Protein AF-A0A2K3LQY2-F1 (afdb_monomer)

Nearest PDB structures (foldseek):
  3w5g-assembly2_B  TM=4.689E-01  e=2.681E-08  Solanum lycopersicum
  3w5f-assembly2_B  TM=5.104E-01  e=1.480E-07  Solanum lycopersicum
 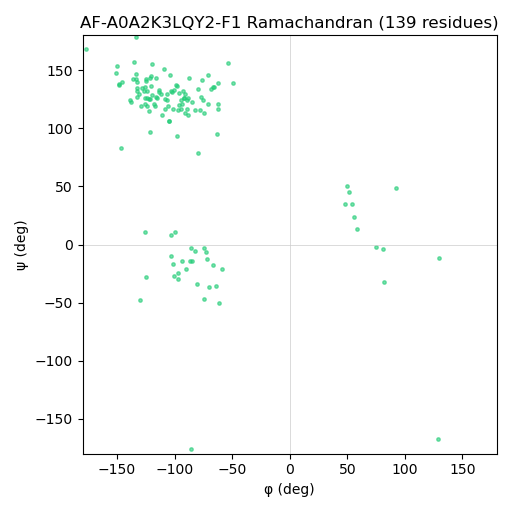 6ik8-assembly1_B  TM=4.990E-01  e=1.187E-07  Solanum lycopersicum

Secondary structure (DSSP, 8-state):
-EEEE-SS-EEEEEEE--SS--EEEEETTEEEEE-TTEEEEETTSSS--EETT---SPPPPP-------SSPPPHHHHHTTS-S--------------TTPPPEEEEEESSSEEEEEETTEEEEEEE-BTTB--EEEEEE-

Structure (mmCIF, N/CA/C/O backbone):
data_AF-A0A2K3LQY2-F1
#
_entry.id   AF-A0A2K3LQY2-F1
#
loop_
_atom_site.group_PDB
_atom_site.id
_atom_site.type_symbol
_atom_site.label_atom_id
_atom_site.label_alt_id
_atom_site.label_comp_id
_atom_site.label_asym_id
_atom_site.label_entity_id
_atom_site.label_seq_id
_atom_site.pdbx_PDB_ins_code
_atom_site.Cartn_x
_atom_site.Cartn_y
_atom_site.Cartn_z
_atom_site.occupancy
_atom_site.B_iso_or_equiv
_atom_site.auth_seq_id
_atom_site.auth_comp_id
_atom_site.auth_asym_id
_atom_site.auth_atom_id
_atom_site.pdbx_PDB_model_num
ATOM 1 N N . ALA A 1 1 ? -11.110 4.736 26.722 1.00 88.88 1 ALA A N 1
ATOM 2 C CA . ALA A 1 1 ? -12.137 4.038 25.921 1.00 88.88 1 ALA A CA 1
ATOM 3 C C . ALA A 1 1 ? -13.180 5.054 25.491 1.00 88.88 1 ALA A C 1
ATOM 5 O O . ALA A 1 1 ? -13.498 5.920 26.298 1.00 88.88 1 ALA A O 1
ATOM 6 N N . ALA A 1 2 ? -13.691 4.960 24.265 1.00 96.44 2 ALA A N 1
ATOM 7 C CA . ALA A 1 2 ? -14.891 5.688 23.849 1.00 96.44 2 ALA A CA 1
ATOM 8 C C . ALA A 1 2 ? -16.070 4.711 23.850 1.00 96.44 2 ALA A C 1
ATOM 10 O O . ALA A 1 2 ? -15.931 3.603 23.334 1.00 96.44 2 ALA A O 1
ATOM 11 N N . VAL A 1 3 ? -17.193 5.092 24.459 1.00 97.38 3 VAL A N 1
ATOM 12 C CA . VAL A 1 3 ? -18.377 4.234 24.611 1.00 97.38 3 VAL A CA 1
ATOM 13 C C . VAL A 1 3 ? -19.607 5.011 24.168 1.00 97.38 3 VAL A C 1
ATOM 15 O O . VAL A 1 3 ? -19.829 6.130 24.623 1.00 97.38 3 VAL A O 1
ATOM 18 N N . TYR A 1 4 ? -20.406 4.399 23.304 1.00 96.56 4 TYR A N 1
ATOM 19 C CA . TYR A 1 4 ? -21.668 4.923 22.802 1.00 96.56 4 TYR A CA 1
ATOM 20 C C . TYR A 1 4 ? -22.774 3.977 23.248 1.00 96.56 4 TYR A C 1
ATOM 22 O O . TYR A 1 4 ? -22.748 2.800 22.901 1.00 96.56 4 TYR A O 1
ATOM 30 N N . ASN A 1 5 ? -23.725 4.470 24.036 1.00 95.31 5 ASN A N 1
ATOM 31 C CA . ASN A 1 5 ? -24.804 3.654 24.582 1.00 95.31 5 ASN A CA 1
ATOM 32 C C . ASN A 1 5 ? -26.133 4.411 24.493 1.00 95.31 5 ASN A C 1
ATOM 34 O O . ASN A 1 5 ? -26.253 5.511 25.028 1.00 95.31 5 ASN A O 1
ATOM 38 N N . THR A 1 6 ? -27.119 3.818 23.822 1.00 93.81 6 THR A N 1
ATOM 39 C CA . THR A 1 6 ? -28.477 4.369 23.657 1.00 93.81 6 THR A CA 1
ATOM 40 C C . THR A 1 6 ? -29.506 3.697 24.576 1.00 93.81 6 THR A C 1
ATOM 42 O O . THR A 1 6 ? -30.708 3.892 24.413 1.00 93.81 6 THR A O 1
ATOM 45 N N . GLY A 1 7 ? -29.063 2.849 25.508 1.00 87.75 7 GLY A N 1
ATOM 46 C CA . GLY A 1 7 ? -29.906 2.003 26.359 1.00 87.75 7 GLY A CA 1
ATOM 47 C C . GLY A 1 7 ? -30.354 0.704 25.679 1.00 87.75 7 GLY A C 1
ATOM 48 O O . GLY A 1 7 ? -30.463 -0.319 26.348 1.00 87.75 7 GLY A O 1
ATOM 49 N N . SER A 1 8 ? -30.552 0.719 24.356 1.00 90.62 8 SER A N 1
ATOM 50 C CA . SER A 1 8 ? -30.878 -0.469 23.546 1.00 90.62 8 SER A CA 1
ATOM 51 C C . SER A 1 8 ? -29.674 -1.053 22.801 1.00 90.62 8 SER A C 1
ATOM 53 O O . SER A 1 8 ? -29.649 -2.250 22.526 1.00 90.62 8 SER A O 1
ATOM 55 N N . VAL A 1 9 ? -28.669 -0.230 22.488 1.00 94.38 9 VAL A N 1
ATOM 56 C CA . VAL A 1 9 ? -27.464 -0.629 21.748 1.00 94.38 9 VAL A CA 1
ATOM 57 C C . VAL A 1 9 ? -26.236 -0.017 22.416 1.00 94.38 9 VAL A C 1
ATOM 59 O O . VAL A 1 9 ? -26.287 1.118 22.891 1.00 94.38 9 VAL A O 1
ATOM 62 N N . CYS A 1 10 ? -25.132 -0.765 22.450 1.00 96.06 10 CYS A N 1
ATOM 63 C CA . CYS A 1 10 ? -23.866 -0.333 23.036 1.00 96.06 10 CYS A CA 1
ATOM 64 C C . CYS A 1 10 ? -22.711 -0.637 22.086 1.00 96.06 10 CYS A C 1
ATOM 66 O O . CYS A 1 10 ? -22.537 -1.791 21.723 1.00 96.06 10 CYS A O 1
ATOM 68 N N . ALA A 1 11 ? -21.887 0.357 21.758 1.00 97.50 11 ALA A N 1
ATOM 69 C CA . ALA A 1 11 ? -20.628 0.171 21.045 1.00 97.50 11 ALA A CA 1
ATOM 70 C C . ALA A 1 11 ? -19.459 0.789 21.825 1.00 97.50 11 ALA A C 1
ATOM 72 O O . ALA A 1 11 ? -19.596 1.859 22.422 1.00 97.50 11 ALA A O 1
ATOM 73 N N . ALA A 1 12 ? -18.295 0.142 21.808 1.00 98.06 12 ALA A N 1
ATOM 74 C CA . ALA A 1 12 ? -17.086 0.627 22.461 1.00 98.06 12 ALA A CA 1
ATOM 75 C C . ALA A 1 12 ? -15.851 0.525 21.559 1.00 98.06 12 ALA A C 1
ATOM 77 O O . ALA A 1 12 ? -15.695 -0.414 20.780 1.00 98.06 12 ALA A O 1
ATOM 78 N N . PHE A 1 13 ? -14.947 1.488 21.725 1.00 98.44 13 PHE A N 1
ATOM 79 C CA . PHE A 1 13 ? -13.647 1.551 21.066 1.00 98.44 13 PHE A CA 1
ATOM 80 C C . PHE A 1 13 ? -12.553 1.606 22.136 1.00 98.44 13 PHE A C 1
ATOM 82 O O . PHE A 1 13 ? -12.464 2.560 22.925 1.00 98.44 13 PHE A O 1
ATOM 89 N N . LEU A 1 14 ? -11.725 0.562 22.181 1.00 98.31 14 LEU A N 1
ATOM 90 C CA . LEU A 1 14 ? -10.611 0.436 23.118 1.00 98.31 14 LEU A CA 1
ATOM 91 C C . LEU A 1 14 ? -9.303 0.688 22.371 1.00 98.31 14 LEU A C 1
ATOM 93 O O . LEU A 1 14 ? -8.870 -0.149 21.584 1.00 98.31 14 LEU A O 1
ATOM 97 N N . ALA A 1 15 ? -8.696 1.849 22.606 1.00 98.00 15 ALA A N 1
ATOM 98 C CA . ALA A 1 15 ? -7.466 2.270 21.949 1.00 98.00 15 ALA A CA 1
ATOM 99 C C . ALA A 1 15 ? -6.249 2.063 22.857 1.00 98.00 15 ALA A C 1
ATOM 101 O O . ALA A 1 15 ? -6.259 2.485 24.016 1.00 98.00 15 ALA A O 1
ATOM 102 N N . ASN A 1 16 ? -5.192 1.475 22.303 1.00 98.06 16 ASN A N 1
ATOM 103 C CA . ASN A 1 16 ? -3.843 1.542 22.838 1.00 98.06 16 ASN A CA 1
ATOM 104 C C . ASN A 1 16 ? -3.024 2.514 21.979 1.00 98.06 16 ASN A C 1
ATOM 106 O O . ASN A 1 16 ? -2.666 2.201 20.848 1.00 98.06 16 ASN A O 1
ATOM 110 N N . VAL A 1 17 ? -2.746 3.700 22.522 1.00 97.38 17 VAL A N 1
ATOM 111 C CA . VAL A 1 17 ? -1.959 4.752 21.850 1.00 97.38 17 VAL A CA 1
ATOM 112 C C . VAL A 1 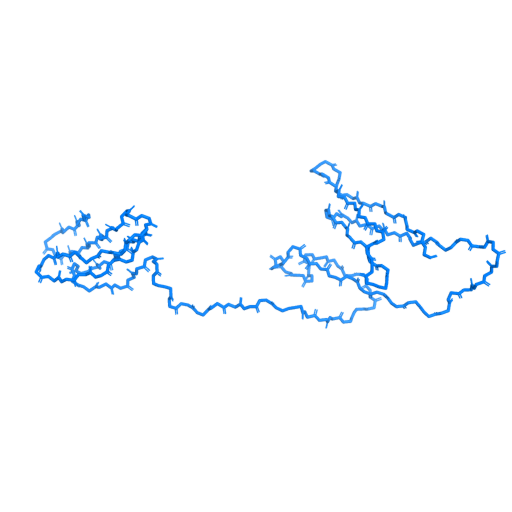17 ?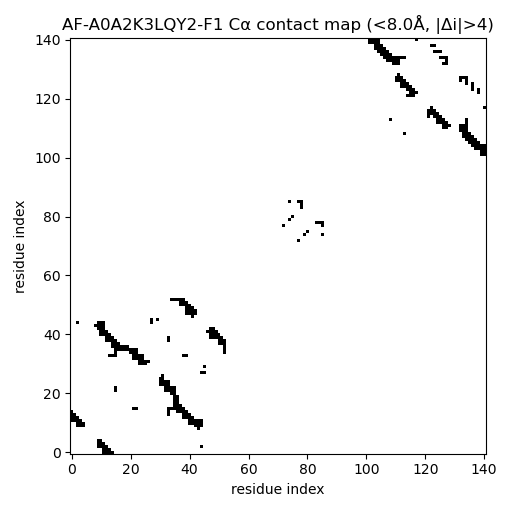 -0.449 4.585 22.042 1.00 97.38 17 VAL A C 1
ATOM 114 O O . VAL A 1 17 ? 0.334 5.370 21.516 1.00 97.38 17 VAL A O 1
ATOM 117 N N . ASP A 1 18 ? -0.029 3.587 22.818 1.00 97.50 18 ASP A N 1
ATOM 118 C CA . ASP A 1 18 ? 1.379 3.262 22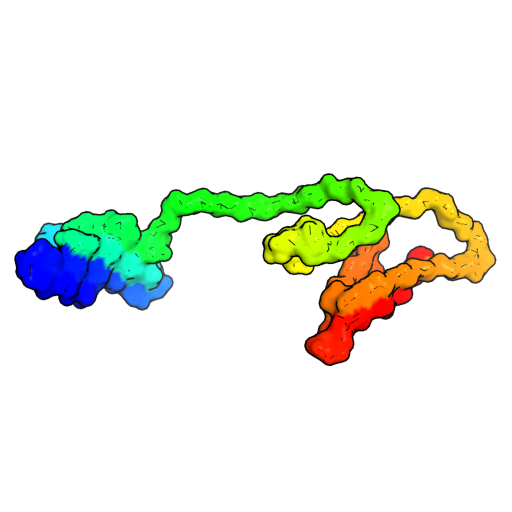.998 1.00 97.50 18 ASP A CA 1
ATOM 119 C C . ASP A 1 18 ? 1.924 2.643 21.711 1.00 97.50 18 ASP A C 1
ATOM 121 O O . ASP A 1 18 ? 1.406 1.635 21.240 1.00 97.50 18 ASP A O 1
ATOM 125 N N . THR A 1 19 ? 2.946 3.252 21.116 1.00 97.31 19 THR A N 1
ATOM 126 C CA . THR A 1 19 ? 3.486 2.816 19.819 1.00 97.31 19 THR A CA 1
ATOM 127 C C . THR A 1 19 ? 4.462 1.651 19.923 1.00 97.31 19 THR A C 1
ATOM 129 O O . THR A 1 19 ? 4.917 1.154 18.895 1.00 97.31 19 THR A O 1
ATOM 132 N N . LYS A 1 20 ? 4.815 1.225 21.142 1.00 97.38 20 LYS A N 1
ATOM 133 C CA . LYS A 1 20 ? 5.879 0.239 21.369 1.00 97.38 20 LYS A CA 1
ATOM 134 C C . LYS A 1 20 ? 5.436 -0.966 22.181 1.00 97.38 20 LYS A C 1
ATOM 136 O O . LYS A 1 20 ? 6.050 -2.019 22.046 1.00 97.38 20 LYS A O 1
ATOM 141 N N . SER A 1 21 ? 4.437 -0.813 23.046 1.00 98.12 21 SER A N 1
ATOM 142 C CA . SER A 1 21 ? 4.045 -1.864 23.981 1.00 98.12 21 SER A CA 1
ATOM 143 C C . SER A 1 21 ? 2.570 -2.229 23.893 1.00 98.12 21 SER A C 1
ATOM 145 O O . SER A 1 21 ? 1.679 -1.375 23.852 1.00 98.12 21 SER A O 1
ATOM 147 N N . ASP A 1 22 ? 2.327 -3.534 23.908 1.00 98.19 22 ASP A N 1
ATOM 148 C CA . ASP A 1 22 ? 0.999 -4.114 24.028 1.00 98.19 22 ASP A CA 1
ATOM 149 C C . ASP A 1 22 ? 0.463 -3.898 25.447 1.00 98.19 22 ASP A C 1
ATOM 151 O O . ASP A 1 22 ? 1.213 -3.908 26.430 1.00 98.19 22 ASP A O 1
ATOM 155 N N . LYS A 1 23 ? -0.852 -3.697 25.569 1.00 97.44 23 LYS A N 1
ATOM 156 C CA . LYS A 1 23 ? -1.514 -3.475 26.858 1.00 97.44 23 LYS A CA 1
ATOM 157 C C . LYS A 1 23 ? -2.751 -4.334 26.998 1.00 97.44 23 LYS A C 1
ATOM 159 O O . LYS A 1 23 ? -3.609 -4.373 26.121 1.00 97.44 23 LYS A O 1
ATOM 164 N N . THR A 1 24 ? -2.879 -4.948 28.164 1.00 97.69 24 THR A N 1
ATOM 165 C CA . THR A 1 24 ? -4.113 -5.602 28.584 1.00 97.69 24 THR A CA 1
ATOM 166 C C . THR A 1 24 ? -4.905 -4.639 29.454 1.00 97.69 24 THR A C 1
ATOM 168 O O . THR A 1 24 ? -4.414 -4.187 30.487 1.00 97.69 24 THR A O 1
ATOM 171 N N . VAL A 1 25 ? -6.123 -4.304 29.031 1.00 96.19 25 VAL A N 1
ATOM 172 C CA . VAL A 1 25 ? -7.005 -3.373 29.746 1.00 96.19 25 VAL A CA 1
ATOM 173 C C . VAL A 1 25 ? -8.262 -4.086 30.222 1.00 96.19 25 VAL A C 1
ATOM 175 O O . VAL A 1 25 ? -8.804 -4.933 29.518 1.00 96.19 25 VAL A O 1
ATOM 178 N N . ASN A 1 26 ? -8.751 -3.723 31.406 1.00 97.06 26 ASN A N 1
ATOM 179 C CA . ASN A 1 26 ? -10.037 -4.199 31.905 1.00 97.06 26 ASN A CA 1
ATOM 180 C C . ASN A 1 26 ? -11.144 -3.210 31.503 1.00 97.06 26 ASN A C 1
ATOM 182 O O . ASN A 1 26 ? -11.043 -2.017 31.796 1.00 97.06 26 ASN A O 1
ATOM 186 N N . PHE A 1 27 ? -12.194 -3.691 30.841 1.00 96.75 27 PHE A N 1
ATOM 187 C CA . PHE A 1 27 ? -13.362 -2.906 30.443 1.00 96.75 27 PHE A CA 1
ATOM 188 C C . PHE A 1 27 ? -14.645 -3.717 30.678 1.00 96.75 27 PHE A C 1
ATOM 190 O O . PHE A 1 27 ? -14.792 -4.834 30.189 1.00 96.75 27 PHE A O 1
ATOM 197 N N . SER A 1 28 ? -15.588 -3.162 31.445 1.00 92.81 28 SER A N 1
ATOM 198 C CA . SER A 1 28 ? -16.853 -3.832 31.805 1.00 92.81 28 SER A CA 1
ATOM 199 C C . SER A 1 28 ? -16.672 -5.219 32.450 1.00 92.81 28 SER A C 1
ATOM 201 O O . SER A 1 28 ? -17.470 -6.123 32.222 1.00 92.81 28 SER A O 1
ATOM 203 N N . GLY A 1 29 ? -15.604 -5.394 33.239 1.00 94.44 29 GLY A N 1
ATOM 204 C CA . GLY A 1 29 ? -15.261 -6.659 33.903 1.00 94.44 29 GLY A CA 1
ATOM 205 C C . GLY A 1 29 ? -14.547 -7.684 33.015 1.00 94.44 29 GLY A C 1
ATOM 206 O O . GLY A 1 29 ? -14.134 -8.726 33.517 1.00 94.44 29 GLY A O 1
ATOM 207 N N . ASN A 1 30 ? -14.368 -7.385 31.726 1.00 95.25 30 ASN A N 1
ATOM 208 C CA . ASN A 1 30 ? -13.663 -8.231 30.770 1.00 95.25 30 ASN A CA 1
ATOM 209 C C . ASN A 1 30 ? -12.265 -7.681 30.480 1.00 95.25 30 ASN A C 1
ATOM 211 O O . ASN A 1 30 ? -12.053 -6.471 30.398 1.00 95.25 30 ASN A O 1
ATOM 215 N N . SER A 1 31 ? -11.315 -8.582 30.258 1.00 97.44 31 SER A N 1
ATOM 216 C CA . SER A 1 31 ? -9.933 -8.238 29.933 1.00 97.44 31 SER A CA 1
ATOM 217 C C . SER A 1 31 ? -9.701 -8.267 28.422 1.00 97.44 31 SER A C 1
ATOM 219 O O . SER A 1 31 ? -10.044 -9.248 27.762 1.00 97.44 31 SER A O 1
ATOM 221 N N . TYR A 1 32 ? -9.097 -7.214 27.871 1.00 97.75 32 TYR A N 1
ATOM 222 C CA . TYR A 1 32 ? -8.832 -7.074 26.438 1.00 97.75 32 TYR A CA 1
ATOM 223 C C . TYR A 1 32 ? -7.356 -6.805 26.179 1.00 97.75 32 TYR A C 1
ATOM 225 O O . TYR A 1 32 ? -6.813 -5.795 26.623 1.00 97.75 32 TYR A O 1
ATOM 233 N N . HIS A 1 33 ? -6.725 -7.685 25.402 1.00 97.62 33 HIS A N 1
ATOM 234 C CA . HIS A 1 33 ? -5.362 -7.501 24.915 1.00 97.62 33 HIS A CA 1
ATOM 235 C C . HIS A 1 33 ? -5.344 -6.610 23.667 1.00 97.62 33 HIS A C 1
ATOM 237 O O . HIS A 1 33 ? -5.861 -6.996 22.609 1.00 97.62 33 HIS A O 1
ATOM 243 N N . LEU A 1 34 ? -4.719 -5.443 23.788 1.00 97.94 34 LEU A N 1
ATOM 244 C CA . LEU A 1 34 ? -4.581 -4.431 22.749 1.00 97.94 34 LEU A CA 1
ATOM 245 C C . LEU A 1 34 ? -3.117 -4.355 22.297 1.00 97.94 34 LEU A C 1
ATOM 247 O O . LEU A 1 34 ? -2.279 -3.878 23.067 1.00 97.94 34 LEU A O 1
ATOM 251 N N . PRO A 1 35 ? -2.801 -4.771 21.058 1.00 98.12 35 PRO A N 1
ATOM 252 C CA . PRO A 1 35 ? -1.489 -4.524 20.474 1.00 98.12 35 PRO A CA 1
ATOM 253 C C . PRO A 1 35 ? -1.102 -3.041 20.511 1.00 98.12 35 PRO A C 1
ATOM 255 O O . PRO A 1 35 ? -1.985 -2.172 20.568 1.00 98.12 35 PRO A O 1
ATOM 258 N N . ALA A 1 36 ? 0.195 -2.750 20.471 1.00 97.94 36 ALA A N 1
ATOM 259 C CA . ALA A 1 36 ? 0.719 -1.399 20.298 1.00 97.94 36 ALA A CA 1
ATOM 260 C C . ALA A 1 36 ? 0.047 -0.691 19.105 1.00 97.94 36 ALA A C 1
ATOM 262 O O . ALA A 1 36 ? -0.203 -1.301 18.065 1.00 97.94 36 ALA A O 1
ATOM 263 N N . TRP A 1 37 ? -0.263 0.595 19.271 1.00 98.06 37 TRP A N 1
ATOM 264 C CA . TRP A 1 37 ? -0.873 1.455 18.253 1.00 98.06 37 TRP A CA 1
ATOM 265 C C . TRP A 1 37 ? -2.123 0.858 17.582 1.00 98.06 37 TRP A C 1
ATOM 267 O O . TRP A 1 37 ? -2.234 0.792 16.357 1.00 98.06 37 TRP A O 1
ATOM 277 N N . SER A 1 38 ? -3.081 0.390 18.385 1.00 98.25 38 SER A N 1
ATOM 278 C CA . SER A 1 38 ? -4.272 -0.288 17.864 1.00 98.25 38 SER A CA 1
ATOM 279 C C . SER A 1 38 ? -5.575 0.160 18.515 1.00 98.25 38 SER A C 1
ATOM 281 O O . SER A 1 38 ? -5.600 0.647 19.646 1.00 98.25 38 SER A O 1
ATOM 283 N N . VAL A 1 39 ? -6.681 -0.043 17.797 1.00 98.19 39 VAL A N 1
ATOM 284 C CA . VAL A 1 39 ? -8.044 0.123 18.307 1.00 98.19 39 VAL A CA 1
ATOM 285 C C . VAL A 1 39 ? -8.793 -1.193 18.150 1.00 98.19 39 VAL A C 1
ATOM 287 O O . VAL A 1 39 ? -8.883 -1.727 17.046 1.00 98.19 39 VAL A O 1
ATOM 290 N N . SER A 1 40 ? -9.348 -1.708 19.248 1.00 98.12 40 SER A N 1
ATOM 291 C CA . SER A 1 40 ? -10.333 -2.795 19.234 1.00 98.12 40 SER A CA 1
ATOM 292 C C . SER A 1 40 ? -11.748 -2.226 19.213 1.00 98.12 40 SER A C 1
ATOM 294 O O . SER A 1 40 ? -12.074 -1.349 20.017 1.00 98.12 40 SER A O 1
ATOM 296 N N . ILE A 1 41 ? -12.586 -2.750 18.320 1.00 98.25 41 ILE A N 1
ATOM 297 C CA . ILE A 1 41 ? -13.978 -2.340 18.112 1.00 98.25 41 ILE A CA 1
ATOM 298 C C . ILE A 1 41 ? -14.905 -3.413 18.682 1.00 98.25 41 ILE A C 1
ATOM 300 O O . ILE A 1 41 ? -14.811 -4.584 18.302 1.00 98.25 41 ILE A O 1
ATOM 304 N N . LEU A 1 42 ? -15.791 -3.002 19.589 1.00 97.94 42 LEU A N 1
ATOM 305 C CA . LEU A 1 42 ? -16.763 -3.856 20.260 1.00 97.94 42 LEU A CA 1
ATOM 306 C C . LEU A 1 42 ? -18.176 -3.331 19.970 1.00 97.94 42 LEU A C 1
ATOM 308 O O . LEU A 1 42 ? -18.617 -2.409 20.656 1.00 97.94 42 LEU A O 1
ATOM 312 N N . PRO A 1 43 ? -18.902 -3.871 18.978 1.00 97.38 43 PRO A N 1
ATOM 313 C CA . PRO A 1 43 ? -20.218 -3.369 18.576 1.00 97.38 43 PRO A CA 1
ATOM 314 C C . PRO A 1 43 ? -21.333 -3.696 19.579 1.00 97.38 43 PRO A C 1
ATOM 316 O O . PRO A 1 43 ? -22.456 -3.246 19.388 1.00 97.38 43 PRO A O 1
ATOM 319 N N . ASP A 1 44 ? -21.027 -4.488 20.609 1.00 95.88 44 ASP A N 1
ATOM 320 C CA . ASP A 1 44 ? -21.906 -4.881 21.717 1.00 95.88 44 ASP A CA 1
ATOM 321 C C . ASP A 1 44 ? -21.286 -4.567 23.099 1.00 95.88 44 ASP A C 1
ATOM 323 O O . ASP A 1 44 ? -21.764 -5.045 24.131 1.00 95.88 44 ASP A O 1
ATOM 327 N N . CYS A 1 45 ? -20.185 -3.800 23.125 1.00 96.12 45 CYS A N 1
ATOM 328 C CA . CYS A 1 45 ? -19.372 -3.503 24.312 1.00 96.12 45 CYS A CA 1
ATOM 329 C C . CYS A 1 45 ? -18.778 -4.730 25.035 1.00 96.12 45 CYS A C 1
ATOM 331 O O . CYS A 1 45 ? -18.288 -4.593 26.162 1.00 96.12 45 CYS A O 1
ATOM 333 N N . LYS A 1 46 ? -18.798 -5.915 24.411 1.00 95.75 46 LYS A N 1
ATOM 334 C CA . LYS A 1 46 ? -18.339 -7.178 25.011 1.00 95.75 46 LYS A CA 1
ATOM 335 C C . LYS A 1 46 ? -17.365 -7.944 24.121 1.00 95.75 46 LYS A C 1
ATOM 337 O O . LYS A 1 46 ? -16.322 -8.375 24.597 1.00 95.75 46 LYS A O 1
ATOM 342 N N . ASN A 1 47 ? -17.680 -8.112 22.843 1.00 96.19 47 ASN A N 1
ATOM 343 C CA . ASN A 1 47 ? -16.911 -8.929 21.914 1.00 96.19 47 ASN A CA 1
ATOM 344 C C . ASN A 1 47 ? -16.135 -8.047 20.939 1.00 96.19 47 ASN A C 1
ATOM 346 O O . ASN A 1 47 ? -16.695 -7.159 20.301 1.00 96.19 47 ASN A O 1
ATOM 350 N N . VAL A 1 48 ? -14.835 -8.306 20.793 1.00 96.75 48 VAL A N 1
ATOM 351 C CA . VAL A 1 48 ? -14.008 -7.631 19.785 1.00 96.75 48 VAL A CA 1
ATOM 352 C C . VAL A 1 48 ? -14.275 -8.270 18.426 1.00 96.75 48 VAL A C 1
ATOM 354 O O . VAL A 1 48 ? -13.951 -9.439 18.231 1.00 96.75 48 VAL A O 1
ATOM 357 N N . VAL A 1 49 ? -14.825 -7.506 17.480 1.00 96.75 49 VAL A N 1
ATOM 358 C CA . VAL A 1 49 ? -15.065 -7.982 16.098 1.00 96.75 49 VAL A CA 1
ATOM 359 C C . VAL A 1 49 ? -13.962 -7.566 15.132 1.00 96.75 49 VAL A C 1
ATOM 361 O O . VAL A 1 49 ? -13.743 -8.216 14.116 1.00 96.75 49 VAL A O 1
ATOM 364 N N . LEU A 1 50 ? -13.253 -6.485 15.456 1.00 96.31 50 LEU A N 1
ATOM 365 C CA . LEU A 1 50 ? -12.126 -5.985 14.684 1.00 96.31 50 LEU A CA 1
ATOM 366 C C . LEU A 1 50 ? -11.096 -5.381 15.633 1.00 96.31 50 LEU A C 1
ATOM 368 O O . LEU A 1 50 ? -11.449 -4.674 16.578 1.00 96.31 50 LEU A O 1
ATOM 372 N N . ASN A 1 51 ? -9.821 -5.617 15.351 1.00 96.81 51 ASN A N 1
ATOM 373 C CA . ASN A 1 51 ? -8.730 -4.825 15.894 1.00 96.81 51 ASN A CA 1
ATOM 374 C C . ASN A 1 51 ? -7.845 -4.359 14.736 1.00 96.81 51 ASN A C 1
ATOM 376 O O . ASN A 1 51 ? -7.509 -5.154 13.865 1.00 96.81 51 ASN A O 1
ATOM 380 N N . THR A 1 52 ? -7.458 -3.086 14.732 1.00 96.00 52 THR A N 1
ATOM 381 C CA . THR A 1 52 ? -6.726 -2.480 13.605 1.00 96.00 52 THR A CA 1
ATOM 382 C C . THR A 1 52 ? -5.313 -3.033 13.392 1.00 96.00 52 THR A C 1
ATOM 384 O O . THR A 1 52 ? -4.765 -2.856 12.312 1.00 96.00 52 THR A O 1
ATOM 387 N N . ALA A 1 53 ? -4.724 -3.702 14.387 1.00 95.56 53 ALA A N 1
ATOM 388 C CA . ALA A 1 53 ? -3.409 -4.341 14.289 1.00 95.56 53 ALA A CA 1
ATOM 389 C C . ALA A 1 53 ? -3.486 -5.871 14.121 1.00 95.56 53 ALA A C 1
ATOM 391 O O . ALA A 1 53 ? -2.476 -6.510 13.833 1.00 95.56 53 ALA A O 1
ATOM 392 N N . LYS A 1 54 ? -4.669 -6.480 14.284 1.00 92.81 54 LYS A N 1
ATOM 393 C CA . LYS A 1 54 ? -4.887 -7.915 14.047 1.00 92.81 54 LYS A CA 1
ATOM 394 C C . LYS A 1 54 ? -5.487 -8.105 12.659 1.00 92.81 54 LYS A C 1
ATOM 396 O O . LYS A 1 54 ? -6.699 -8.028 12.472 1.00 92.81 54 LYS A O 1
ATOM 401 N N . ILE A 1 55 ? -4.612 -8.332 11.689 1.00 86.88 55 ILE A N 1
ATOM 402 C CA . ILE A 1 55 ? -4.972 -8.482 10.281 1.00 86.88 55 ILE A CA 1
ATOM 403 C C . ILE A 1 55 ? -5.227 -9.967 9.990 1.00 86.88 55 ILE A C 1
ATOM 405 O O . ILE A 1 55 ? -4.304 -10.772 10.024 1.00 86.88 55 ILE A O 1
ATOM 409 N N . ASN A 1 56 ? -6.479 -10.321 9.685 1.00 83.88 56 ASN A N 1
ATOM 410 C CA . ASN A 1 56 ? -6.886 -11.691 9.328 1.00 83.88 56 ASN A CA 1
ATOM 411 C C . ASN A 1 56 ? -7.030 -11.90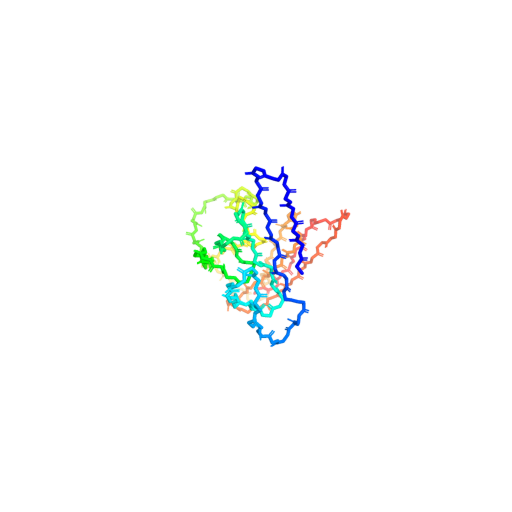4 7.807 1.00 83.88 56 ASN A C 1
ATOM 413 O O . ASN A 1 56 ? -7.576 -12.912 7.366 1.00 83.88 56 ASN A O 1
ATOM 417 N N . SER A 1 57 ? -6.579 -10.949 6.992 1.00 81.31 57 SER A N 1
ATOM 418 C CA . SER A 1 57 ? -6.546 -11.072 5.532 1.00 81.31 57 SER A CA 1
ATOM 419 C C . SER A 1 57 ? -5.245 -11.721 5.065 1.00 81.31 57 SER A C 1
ATOM 421 O O . SER A 1 57 ? -4.176 -11.417 5.594 1.00 81.31 57 SER A O 1
ATOM 423 N N . ALA A 1 58 ? -5.314 -12.554 4.027 1.00 80.31 58 ALA A N 1
ATOM 424 C CA . ALA A 1 58 ? -4.120 -13.051 3.354 1.00 80.31 58 ALA A CA 1
ATOM 425 C C . ALA A 1 58 ? -3.423 -11.909 2.597 1.00 80.31 58 ALA A C 1
ATOM 427 O O . ALA A 1 58 ? -4.073 -11.142 1.886 1.00 80.31 58 ALA A O 1
ATOM 428 N N . SER A 1 59 ? -2.101 -11.812 2.741 1.00 79.88 59 SER A N 1
ATOM 429 C CA . SER A 1 59 ? -1.288 -10.928 1.906 1.00 79.88 59 SER A CA 1
ATOM 430 C C . SER A 1 59 ? -1.035 -11.598 0.557 1.00 79.88 59 SER A C 1
ATOM 432 O O . SER A 1 59 ? -0.684 -12.778 0.512 1.00 79.88 59 SER A O 1
ATOM 434 N N . ALA A 1 60 ? -1.207 -10.859 -0.536 1.00 78.38 60 ALA A N 1
ATOM 435 C CA . ALA A 1 60 ? -0.816 -11.312 -1.864 1.00 78.38 60 ALA A CA 1
ATOM 436 C C . ALA A 1 60 ? 0.610 -10.835 -2.153 1.00 78.38 60 ALA A C 1
ATOM 438 O O . ALA A 1 60 ? 0.905 -9.645 -2.057 1.00 78.38 60 ALA A O 1
ATOM 439 N N . ILE A 1 61 ? 1.492 -11.764 -2.517 1.00 79.38 61 ILE A N 1
ATOM 440 C CA . ILE A 1 61 ? 2.819 -11.424 -3.031 1.00 79.38 61 ILE A CA 1
ATOM 441 C C . ILE A 1 61 ? 2.683 -11.276 -4.543 1.00 79.38 61 ILE A C 1
ATOM 443 O O . ILE A 1 61 ? 2.341 -12.238 -5.231 1.00 79.38 61 ILE A O 1
ATOM 447 N N . SER A 1 62 ? 2.934 -10.076 -5.059 1.00 78.56 62 SER A N 1
ATOM 448 C CA . SER A 1 62 ? 2.967 -9.837 -6.500 1.00 78.56 62 SER A CA 1
ATOM 449 C C . SER A 1 62 ? 4.143 -10.581 -7.135 1.00 78.56 62 SER A C 1
ATOM 451 O O . SER A 1 62 ? 5.265 -10.529 -6.632 1.00 78.56 62 SER 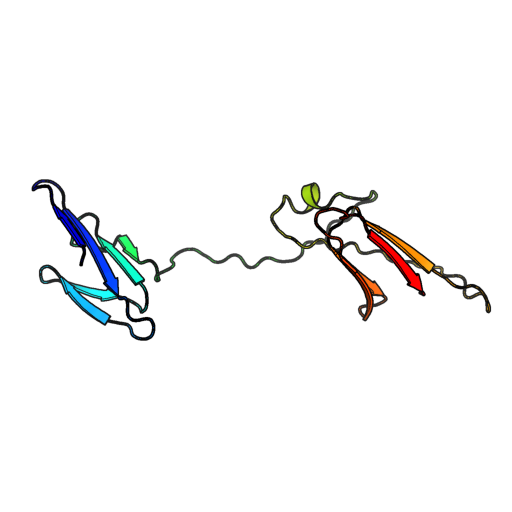A O 1
ATOM 453 N N . SER A 1 63 ? 3.900 -11.244 -8.264 1.00 79.94 63 SER A N 1
ATOM 454 C CA . SER A 1 63 ? 4.932 -11.867 -9.095 1.00 79.94 63 SER A CA 1
ATOM 455 C C . SER A 1 63 ? 4.904 -11.274 -10.496 1.00 79.94 63 SER A C 1
ATOM 457 O O . SER A 1 63 ? 3.829 -10.995 -11.027 1.00 79.94 63 SER A O 1
ATOM 459 N N . PHE A 1 64 ? 6.071 -11.136 -11.123 1.00 81.19 64 PHE A N 1
ATOM 460 C CA . PHE A 1 64 ? 6.136 -10.787 -12.538 1.00 81.19 64 PHE A CA 1
ATOM 461 C C . PHE A 1 64 ? 5.555 -11.919 -13.387 1.00 81.19 64 PHE A C 1
ATOM 463 O O . PHE A 1 64 ? 5.858 -13.092 -13.168 1.00 81.19 64 PHE A O 1
ATOM 470 N N . VAL A 1 65 ? 4.728 -11.551 -14.362 1.00 83.25 65 VAL A N 1
ATOM 471 C CA . VAL A 1 65 ? 4.169 -12.465 -15.357 1.00 83.25 65 VAL A CA 1
ATOM 472 C C . VAL A 1 65 ? 4.703 -12.037 -16.716 1.00 83.25 65 VAL A C 1
ATOM 474 O O . VAL A 1 65 ? 4.616 -10.865 -17.073 1.00 83.25 65 VAL A O 1
ATOM 477 N N . THR A 1 66 ? 5.289 -12.975 -17.459 1.00 83.62 66 THR A N 1
ATOM 478 C CA . THR A 1 66 ? 5.754 -12.720 -18.825 1.00 83.62 66 THR A CA 1
ATOM 479 C C . THR A 1 66 ? 4.635 -13.015 -19.810 1.00 83.62 66 THR A C 1
ATOM 481 O O . THR A 1 66 ? 4.143 -14.141 -19.873 1.00 83.62 66 THR A O 1
ATOM 484 N N . GLU A 1 67 ? 4.298 -12.028 -20.631 1.00 81.50 67 GLU A N 1
ATOM 485 C CA . GLU A 1 67 ? 3.370 -12.169 -21.748 1.00 81.50 67 GLU A CA 1
ATOM 486 C C . GLU A 1 67 ? 4.088 -11.816 -23.056 1.00 81.50 67 GLU A C 1
ATOM 488 O O . GLU A 1 67 ? 4.880 -10.874 -23.106 1.00 81.50 67 GLU A O 1
ATOM 493 N N . ARG A 1 68 ? 3.873 -12.611 -24.113 1.00 82.19 68 ARG A N 1
ATOM 494 C CA . ARG A 1 68 ? 4.479 -12.365 -25.429 1.00 82.19 68 ARG A CA 1
ATOM 495 C C . ARG A 1 68 ? 3.490 -11.624 -26.318 1.00 82.19 68 ARG A C 1
ATOM 497 O O . ARG A 1 68 ? 2.483 -12.203 -26.712 1.00 82.19 68 ARG A O 1
ATOM 504 N N . SER A 1 69 ? 3.841 -10.400 -26.699 1.00 80.00 69 SER A N 1
ATOM 505 C CA . SER A 1 69 ? 3.146 -9.628 -27.730 1.00 80.00 69 SER A CA 1
ATOM 506 C C . SER A 1 69 ? 4.003 -9.517 -28.993 1.00 80.00 69 SER A C 1
ATOM 508 O O . SER A 1 69 ? 5.231 -9.568 -28.923 1.00 80.00 69 SER A O 1
ATOM 510 N N . LYS A 1 70 ? 3.351 -9.393 -30.155 1.00 78.38 70 LYS A N 1
ATOM 511 C CA . LYS A 1 70 ? 3.999 -9.038 -31.432 1.00 78.38 70 LYS A CA 1
ATOM 512 C C . LYS A 1 70 ? 3.961 -7.534 -31.718 1.00 78.38 70 LYS A C 1
ATOM 514 O O . LYS A 1 70 ? 4.660 -7.085 -32.616 1.00 78.38 70 LYS A O 1
ATOM 519 N N . GLU A 1 71 ? 3.139 -6.798 -30.980 1.00 82.81 71 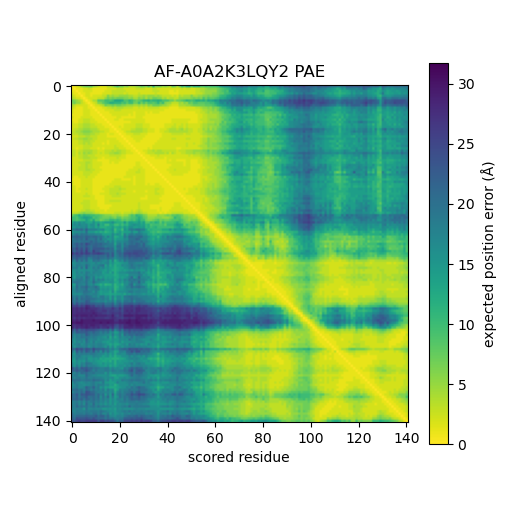GLU A N 1
ATOM 520 C CA . GLU A 1 71 ? 2.913 -5.361 -31.123 1.00 82.81 71 GLU A CA 1
ATOM 521 C C . GLU A 1 71 ? 3.297 -4.645 -29.827 1.00 82.81 71 GLU A C 1
ATOM 523 O O . GLU A 1 71 ? 3.274 -5.250 -28.746 1.00 82.81 71 GLU A O 1
ATOM 528 N N . ASP A 1 72 ? 3.627 -3.360 -29.939 1.00 79.69 72 ASP A N 1
ATOM 529 C CA . ASP A 1 72 ? 3.873 -2.513 -28.779 1.00 79.69 72 ASP A CA 1
ATOM 530 C C . ASP A 1 72 ? 2.598 -2.415 -27.943 1.00 79.69 72 ASP A C 1
ATOM 532 O O . ASP A 1 72 ? 1.536 -2.005 -28.413 1.00 79.69 72 ASP A O 1
ATOM 536 N N . ILE A 1 73 ? 2.710 -2.837 -26.686 1.00 86.06 73 ILE A N 1
ATOM 537 C CA . ILE A 1 73 ? 1.614 -2.793 -25.725 1.00 86.06 73 ILE A CA 1
ATOM 538 C C . ILE A 1 73 ? 1.751 -1.554 -24.856 1.00 86.06 73 ILE A C 1
ATOM 540 O O . ILE A 1 73 ? 2.831 -1.233 -24.373 1.00 86.06 73 ILE A O 1
ATOM 544 N N . GLU A 1 74 ? 0.639 -0.875 -24.625 1.00 89.56 74 GLU A N 1
ATOM 545 C CA . GLU A 1 74 ? 0.569 0.270 -23.723 1.00 89.56 74 GLU A CA 1
ATOM 546 C C . GLU A 1 74 ? 0.565 -0.180 -22.256 1.00 89.56 74 GLU A C 1
ATOM 548 O O . GLU A 1 74 ? -0.077 -1.174 -21.883 1.00 89.56 74 GLU A O 1
ATOM 553 N N . GLN A 1 75 ? 1.255 0.578 -21.399 1.00 90.81 75 GLN A N 1
ATOM 554 C CA . GLN A 1 75 ? 1.477 0.182 -20.007 1.00 90.81 75 GLN A CA 1
ATOM 555 C C . GLN A 1 75 ? 0.167 0.032 -19.227 1.00 90.81 75 GLN A C 1
ATOM 557 O O . GLN A 1 75 ? -0.046 -1.004 -18.604 1.00 90.81 75 GLN A O 1
ATOM 562 N N . ILE A 1 76 ? -0.725 1.029 -19.277 1.00 91.00 76 ILE A N 1
ATOM 563 C CA . ILE A 1 76 ? -1.950 1.041 -18.458 1.00 91.00 76 ILE A CA 1
ATOM 564 C C . ILE A 1 76 ? -2.903 -0.104 -18.809 1.00 91.00 76 ILE A C 1
ATOM 566 O O . ILE A 1 76 ? -3.532 -0.684 -17.927 1.00 91.00 76 ILE A O 1
ATOM 570 N N . TYR A 1 77 ? -2.975 -0.468 -20.090 1.00 89.25 77 TYR A N 1
ATOM 571 C CA . TYR A 1 77 ? -3.791 -1.590 -20.540 1.00 89.25 77 TYR A CA 1
ATOM 572 C C . TYR A 1 77 ? -3.197 -2.925 -20.087 1.00 89.25 77 TYR A C 1
ATOM 574 O O . TYR A 1 77 ? -3.942 -3.822 -19.704 1.00 89.25 77 TYR A O 1
ATOM 582 N N . THR A 1 78 ? -1.868 -3.032 -20.070 1.00 89.31 78 THR A N 1
ATOM 583 C CA . THR A 1 78 ? -1.160 -4.255 -19.669 1.00 89.31 78 THR A CA 1
ATOM 584 C C . THR A 1 78 ? -1.193 -4.467 -18.157 1.00 89.31 78 THR A C 1
ATOM 586 O O . THR A 1 78 ? -1.488 -5.561 -17.680 1.00 89.31 78 THR A O 1
ATOM 589 N N . THR A 1 79 ? -0.898 -3.427 -17.373 1.00 90.06 79 THR A N 1
ATOM 590 C CA . THR A 1 79 ? -0.840 -3.537 -15.908 1.00 90.06 79 THR A CA 1
ATOM 591 C C . THR A 1 79 ? -2.208 -3.384 -15.251 1.00 90.06 79 THR A C 1
ATOM 593 O O . THR A 1 79 ? -2.340 -3.695 -14.066 1.00 90.06 79 THR A O 1
ATOM 596 N N . ALA A 1 80 ? -3.216 -2.902 -15.989 1.00 91.75 80 ALA A N 1
ATOM 597 C CA . ALA A 1 80 ? -4.519 -2.499 -15.459 1.00 91.75 80 ALA A CA 1
ATOM 598 C C . ALA A 1 80 ? -4.389 -1.581 -14.227 1.00 91.75 80 ALA A C 1
ATOM 600 O O . ALA A 1 80 ? -5.159 -1.707 -13.274 1.00 91.75 80 ALA A O 1
ATOM 601 N N . ASP A 1 81 ? -3.358 -0.728 -14.229 1.00 90.81 81 ASP A N 1
ATOM 602 C CA . ASP A 1 81 ? -2.986 0.169 -13.126 1.00 90.81 81 ASP A CA 1
ATOM 603 C C . ASP A 1 81 ? -2.741 -0.547 -11.778 1.00 90.81 81 ASP A C 1
ATOM 605 O O . ASP A 1 81 ? -2.849 0.028 -10.699 1.00 90.81 81 ASP A O 1
ATOM 609 N N . ARG A 1 82 ? -2.412 -1.847 -11.814 1.00 90.06 82 ARG A N 1
ATOM 610 C CA . ARG A 1 82 ? -2.074 -2.635 -10.613 1.00 90.06 82 ARG A CA 1
ATOM 611 C C . ARG A 1 82 ? -0.597 -2.554 -10.229 1.00 90.06 82 ARG A C 1
ATOM 613 O O . ARG A 1 82 ? -0.229 -3.004 -9.147 1.00 90.06 82 ARG A O 1
ATOM 620 N N . SER A 1 83 ? 0.248 -2.055 -11.128 1.00 88.44 83 SER A N 1
ATOM 621 C CA . SER A 1 83 ? 1.695 -1.922 -10.956 1.00 88.44 83 SER A CA 1
ATOM 622 C C . SER A 1 83 ? 2.198 -0.699 -11.718 1.00 88.44 83 SER A C 1
ATOM 624 O O . SER A 1 83 ? 1.854 -0.518 -12.889 1.00 88.44 83 SER A O 1
ATOM 626 N N . ASP A 1 84 ? 3.091 0.060 -11.080 1.00 91.31 84 ASP A N 1
ATOM 627 C CA . ASP A 1 84 ? 3.835 1.166 -11.699 1.00 91.31 84 ASP A CA 1
ATOM 628 C C . ASP A 1 84 ? 4.911 0.676 -12.686 1.00 91.31 84 ASP A C 1
ATOM 630 O O . ASP A 1 84 ? 5.467 1.460 -13.453 1.00 91.31 84 ASP A O 1
ATOM 634 N N . TYR A 1 85 ? 5.218 -0.625 -12.668 1.00 91.50 85 TYR A N 1
ATOM 635 C CA . TYR A 1 85 ? 6.297 -1.234 -13.441 1.00 91.50 85 TYR A CA 1
ATOM 636 C C . TYR A 1 85 ? 5.761 -2.178 -14.515 1.00 91.50 85 TYR A C 1
ATOM 638 O O . TYR A 1 85 ? 4.968 -3.078 -14.217 1.00 91.50 85 TYR A O 1
ATOM 646 N N . LEU A 1 86 ? 6.288 -2.025 -15.731 1.00 91.94 86 LEU A N 1
ATOM 647 C CA . LEU A 1 86 ? 6.174 -2.965 -16.843 1.00 91.94 86 LEU A CA 1
ATOM 648 C C . LEU A 1 86 ? 7.560 -3.180 -17.468 1.00 91.94 86 LEU A C 1
ATOM 650 O O . LEU A 1 86 ? 8.283 -2.221 -17.728 1.00 91.94 86 LEU A O 1
ATOM 654 N N . TRP A 1 87 ? 7.930 -4.440 -17.698 1.00 91.31 87 TRP A N 1
ATOM 655 C CA . TRP A 1 87 ? 9.199 -4.812 -18.323 1.00 91.31 87 TRP A CA 1
ATOM 656 C C . TRP A 1 87 ? 8.986 -5.165 -19.792 1.00 91.31 87 TRP A C 1
ATOM 658 O O . TRP A 1 87 ? 8.352 -6.172 -20.102 1.00 91.31 87 TRP A O 1
ATOM 668 N N . TYR A 1 88 ? 9.583 -4.383 -20.688 1.00 89.75 88 TYR A N 1
ATOM 669 C CA . TYR A 1 88 ? 9.721 -4.747 -22.096 1.00 89.75 88 TYR A CA 1
ATOM 670 C C . TYR A 1 88 ? 11.042 -5.490 -22.281 1.00 89.75 88 TYR A C 1
ATOM 672 O O . TYR A 1 88 ? 12.088 -5.034 -21.820 1.00 89.75 88 TYR A O 1
ATOM 680 N N . THR A 1 89 ? 11.001 -6.655 -22.927 1.00 88.75 89 THR A N 1
ATOM 681 C CA . THR A 1 89 ? 12.196 -7.468 -23.194 1.00 88.75 89 THR A CA 1
ATOM 682 C C . THR A 1 89 ? 12.288 -7.761 -24.682 1.00 88.75 89 THR A C 1
ATOM 684 O O . THR A 1 89 ? 11.359 -8.318 -25.262 1.00 88.75 89 THR A O 1
ATOM 687 N N . LEU A 1 90 ? 13.429 -7.430 -25.281 1.00 85.12 90 LEU A N 1
ATOM 688 C CA . LEU A 1 90 ? 13.760 -7.745 -26.667 1.00 85.12 90 LEU A CA 1
ATOM 689 C C . LEU A 1 90 ? 15.043 -8.581 -26.696 1.00 85.12 90 LEU A C 1
ATOM 691 O O . LEU A 1 90 ? 15.953 -8.368 -25.898 1.00 85.12 90 LEU A O 1
ATOM 695 N N . SER A 1 91 ? 15.120 -9.543 -27.613 1.00 85.00 91 SER A N 1
ATOM 696 C CA . SER A 1 91 ? 16.344 -10.293 -27.904 1.00 85.00 91 SER A CA 1
ATOM 697 C C . SER A 1 91 ? 16.741 -10.043 -29.350 1.00 85.00 91 SER A C 1
ATOM 699 O O . SER A 1 91 ? 15.961 -10.326 -30.256 1.00 85.00 91 SER A O 1
ATOM 701 N N . VAL A 1 92 ? 17.945 -9.513 -29.552 1.00 81.00 92 VAL A N 1
ATOM 702 C CA . VAL A 1 92 ? 18.514 -9.268 -30.879 1.00 81.00 92 VAL A CA 1
ATOM 703 C C . VAL A 1 92 ? 19.580 -10.327 -31.130 1.00 81.00 92 VAL A C 1
ATOM 705 O O . VAL A 1 92 ? 20.544 -10.444 -30.378 1.00 81.00 92 VAL A O 1
ATOM 708 N N . VAL A 1 93 ? 19.368 -11.122 -32.170 1.00 71.38 93 VAL A N 1
ATOM 709 C CA . VAL A 1 93 ? 20.309 -12.110 -32.703 1.00 71.38 93 VAL A CA 1
ATOM 710 C C . VAL A 1 93 ? 20.665 -11.556 -34.084 1.00 71.38 93 VAL A C 1
ATOM 712 O O . VAL A 1 93 ? 19.749 -11.139 -34.780 1.00 71.38 93 VAL A O 1
ATOM 715 N N . ASP A 1 94 ? 21.945 -11.465 -34.449 1.00 67.88 94 ASP A N 1
ATOM 716 C CA . ASP A 1 94 ? 22.452 -10.891 -35.722 1.00 67.88 94 ASP A CA 1
ATOM 717 C C . ASP A 1 94 ? 22.834 -9.392 -35.720 1.00 67.88 94 ASP A C 1
ATOM 719 O O . ASP A 1 94 ? 22.503 -8.636 -36.636 1.00 67.88 94 ASP A O 1
ATOM 723 N N . LEU A 1 95 ? 23.624 -8.954 -34.733 1.00 69.44 95 LEU A N 1
ATOM 724 C CA . LEU A 1 95 ? 2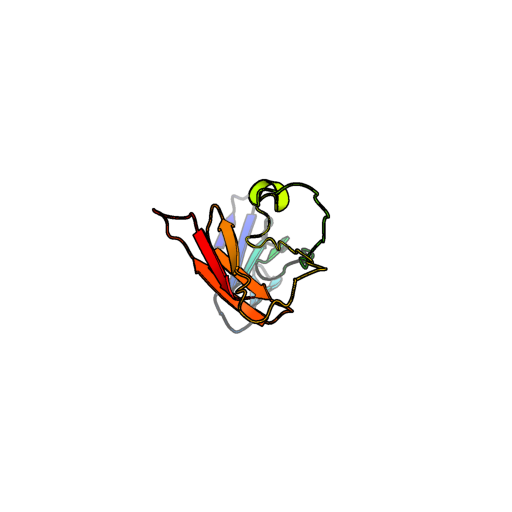4.367 -7.693 -34.854 1.00 69.44 95 LEU A CA 1
ATOM 725 C C . LEU A 1 95 ? 25.564 -7.894 -35.797 1.00 69.44 95 LEU A C 1
ATOM 727 O O . LEU A 1 95 ? 26.387 -8.784 -35.583 1.00 69.44 95 LEU A O 1
ATOM 731 N N . LYS A 1 96 ? 25.664 -7.080 -36.855 1.00 69.44 96 LYS A N 1
ATOM 732 C CA . LYS A 1 96 ? 26.848 -7.067 -37.722 1.00 69.44 96 LYS A CA 1
ATOM 733 C C . LYS A 1 96 ? 27.985 -6.363 -36.986 1.00 69.44 96 LYS A C 1
ATOM 735 O O . LYS A 1 96 ? 27.906 -5.161 -36.758 1.00 69.44 96 LYS A O 1
ATOM 740 N N . ASP A 1 97 ? 29.023 -7.115 -36.648 1.00 65.25 97 ASP A N 1
ATOM 741 C CA . ASP A 1 97 ? 30.268 -6.583 -36.093 1.00 65.25 97 ASP A CA 1
ATOM 742 C C . ASP A 1 97 ? 31.126 -6.028 -37.238 1.00 65.25 97 ASP A C 1
ATOM 744 O O . ASP A 1 97 ? 31.990 -6.710 -37.791 1.00 65.25 97 ASP A O 1
ATOM 748 N N . ASP A 1 98 ? 30.782 -4.823 -37.693 1.00 73.06 98 ASP A N 1
ATOM 749 C CA . ASP A 1 98 ? 31.572 -4.093 -38.681 1.00 73.06 98 ASP A CA 1
ATOM 750 C C . ASP A 1 98 ? 32.519 -3.141 -37.931 1.00 73.06 98 ASP A C 1
ATOM 752 O O . ASP A 1 98 ? 32.030 -2.251 -37.223 1.00 73.06 98 ASP A O 1
ATOM 756 N N . PRO A 1 99 ? 33.853 -3.311 -38.025 1.00 60.28 99 PRO A N 1
ATOM 757 C CA . PRO A 1 99 ? 34.814 -2.483 -37.305 1.00 60.28 99 PRO A CA 1
ATOM 758 C C . PRO A 1 99 ? 34.715 -1.020 -37.764 1.00 60.28 99 PRO A C 1
ATOM 760 O O . PRO A 1 99 ? 35.315 -0.610 -38.755 1.00 60.28 99 PRO A O 1
ATOM 763 N N . GLY A 1 100 ? 33.942 -0.228 -37.017 1.00 65.12 100 GLY A N 1
ATOM 764 C CA . GLY A 1 100 ? 33.654 1.182 -37.295 1.00 65.12 100 GLY A CA 1
ATOM 765 C C . GLY A 1 100 ? 32.167 1.550 -37.262 1.00 65.12 100 GLY A C 1
ATOM 766 O O . GLY A 1 100 ? 31.849 2.738 -37.232 1.00 65.12 100 GLY A O 1
ATOM 767 N N . SER A 1 101 ? 31.259 0.571 -37.231 1.00 68.75 101 SER A N 1
ATOM 768 C CA . SER A 1 101 ? 29.820 0.813 -37.101 1.00 68.75 101 SER A CA 1
ATOM 769 C C . SER A 1 101 ? 29.409 0.871 -35.628 1.00 68.75 101 SER A C 1
ATOM 771 O O . SER A 1 101 ? 29.682 -0.047 -34.857 1.00 68.75 101 SER A O 1
ATOM 773 N N . GLN A 1 102 ? 28.748 1.957 -35.225 1.00 70.94 102 GLN A N 1
ATOM 774 C CA . GLN A 1 102 ? 28.166 2.096 -33.892 1.00 70.94 102 GLN A CA 1
ATOM 775 C C . GLN A 1 102 ? 26.701 1.657 -33.928 1.00 70.94 102 GLN A C 1
ATOM 777 O O . GLN A 1 102 ? 25.894 2.248 -34.645 1.00 70.94 102 GLN A O 1
ATOM 782 N N . THR A 1 103 ? 26.344 0.648 -33.131 1.00 77.44 103 THR A N 1
ATOM 783 C CA . THR A 1 103 ? 24.937 0.290 -32.923 1.00 77.44 103 THR A CA 1
ATOM 784 C C . THR A 1 103 ? 24.366 1.164 -31.813 1.00 77.44 103 THR A C 1
ATOM 786 O O . THR A 1 103 ? 24.884 1.189 -30.697 1.00 77.44 103 THR A O 1
ATOM 789 N N . VAL A 1 104 ? 23.295 1.894 -32.123 1.00 84.31 104 VAL A N 1
ATOM 790 C CA . VAL A 1 104 ? 22.564 2.715 -31.153 1.00 84.31 104 VAL A CA 1
ATOM 791 C C . VAL A 1 104 ? 21.159 2.154 -30.999 1.00 84.31 104 VAL A C 1
ATOM 793 O O . VAL A 1 104 ? 20.435 1.983 -31.980 1.00 84.31 104 VAL A O 1
ATOM 796 N N . LEU A 1 105 ? 20.770 1.868 -29.761 1.00 86.75 105 LEU A N 1
ATOM 797 C CA . LEU A 1 105 ? 19.402 1.542 -29.394 1.00 86.75 105 LEU A CA 1
ATOM 798 C C . LEU A 1 105 ? 18.657 2.841 -29.079 1.00 86.75 105 LEU A C 1
ATOM 800 O O . LEU A 1 105 ? 18.948 3.494 -28.078 1.00 86.75 105 LEU A O 1
ATOM 804 N N . HIS A 1 106 ? 17.700 3.190 -29.937 1.00 90.69 106 HIS A N 1
ATOM 805 C CA . HIS A 1 106 ? 16.783 4.313 -29.742 1.00 90.69 106 HIS A CA 1
ATOM 806 C C . HIS A 1 106 ? 15.490 3.823 -29.094 1.00 90.69 106 HIS A C 1
ATOM 808 O O . HIS A 1 106 ? 14.848 2.907 -29.611 1.00 90.69 106 HIS A O 1
ATOM 814 N N . ILE A 1 107 ? 15.117 4.416 -27.963 1.00 91.50 107 ILE A N 1
ATOM 815 C CA . ILE A 1 107 ? 13.911 4.066 -27.211 1.00 91.50 107 ILE A CA 1
ATOM 816 C C . ILE A 1 107 ? 13.063 5.318 -27.042 1.00 91.50 107 ILE A C 1
ATOM 818 O O . ILE A 1 107 ? 13.477 6.270 -26.379 1.00 91.50 107 ILE A O 1
ATOM 822 N N . GLU A 1 108 ? 11.850 5.280 -27.579 1.00 92.62 108 GLU A N 1
ATOM 823 C CA . GLU A 1 108 ? 10.832 6.298 -27.342 1.00 92.62 108 GLU A CA 1
ATOM 824 C C . GLU A 1 108 ? 9.804 5.762 -26.349 1.00 92.62 108 GLU A C 1
ATOM 826 O O . GLU A 1 108 ? 9.309 4.645 -26.477 1.00 92.62 108 GLU A O 1
ATOM 831 N N . SER A 1 109 ? 9.484 6.559 -25.336 1.00 91.75 109 SER A N 1
ATOM 832 C CA . SER A 1 109 ? 8.464 6.232 -24.344 1.00 91.75 109 SER A CA 1
ATOM 833 C C . SER A 1 109 ? 7.548 7.429 -24.127 1.00 91.75 109 SER A C 1
ATOM 835 O O . SER A 1 109 ? 7.987 8.582 -24.095 1.00 91.75 109 SER A O 1
ATOM 837 N N . LEU A 1 110 ? 6.255 7.168 -23.935 1.00 92.12 110 LEU A N 1
ATOM 838 C CA . LEU A 1 110 ? 5.281 8.202 -23.581 1.00 92.12 110 LEU A CA 1
ATOM 839 C C . LEU A 1 110 ? 5.397 8.666 -22.114 1.00 92.12 110 LEU A C 1
ATOM 841 O O . LEU A 1 110 ? 4.728 9.627 -21.731 1.00 92.12 110 LEU A O 1
ATOM 845 N N . GLY A 1 111 ? 6.296 8.058 -21.332 1.00 85.06 111 GLY A N 1
ATOM 846 C CA . GLY A 1 111 ? 6.640 8.427 -19.961 1.00 85.06 111 GLY A CA 1
ATOM 847 C C . GLY A 1 111 ? 6.574 7.237 -19.001 1.00 85.06 111 GLY A C 1
ATOM 848 O O . GLY A 1 111 ? 6.514 6.091 -19.416 1.00 85.06 111 GLY A O 1
ATOM 849 N N . HIS A 1 112 ? 6.607 7.446 -17.687 1.00 92.81 112 HIS A N 1
ATOM 850 C CA . HIS A 1 112 ? 7.152 8.633 -17.011 1.00 92.81 112 HIS A CA 1
ATOM 851 C C . HIS A 1 112 ? 8.636 8.464 -16.673 1.00 92.81 112 HIS A C 1
ATOM 853 O O . HIS A 1 112 ? 9.338 9.446 -16.449 1.00 92.81 112 HIS A O 1
ATOM 859 N N . SER A 1 113 ? 9.113 7.225 -16.617 1.00 94.81 113 SER A N 1
ATOM 860 C CA . SER A 1 113 ? 10.482 6.874 -16.270 1.00 94.81 113 SER A CA 1
ATOM 861 C C . SER A 1 113 ? 10.862 5.611 -17.021 1.00 94.81 113 SER A C 1
ATOM 863 O O . SER A 1 113 ? 10.064 4.682 -17.120 1.00 94.81 113 SER A O 1
ATOM 865 N N . LEU A 1 114 ? 12.079 5.583 -17.544 1.00 95.25 114 LEU A N 1
ATOM 866 C CA . LEU A 1 114 ? 12.637 4.459 -18.274 1.00 95.25 114 LEU A CA 1
ATOM 867 C C . LEU A 1 114 ? 13.972 4.081 -17.641 1.00 95.25 114 LEU A C 1
ATOM 869 O O . LEU A 1 114 ? 14.832 4.936 -17.430 1.00 95.25 114 LEU A O 1
ATOM 873 N N . HIS A 1 115 ? 14.157 2.787 -17.397 1.00 95.00 115 HIS A N 1
ATOM 874 C CA . HIS A 1 115 ? 15.452 2.193 -17.084 1.00 95.00 115 HIS A CA 1
ATOM 875 C C . HIS A 1 115 ? 15.750 1.132 -18.134 1.00 95.00 115 HIS A C 1
ATOM 877 O O . HIS A 1 115 ? 14.947 0.222 -18.339 1.00 95.00 115 HIS A O 1
ATOM 883 N N . ALA A 1 116 ? 16.896 1.248 -18.791 1.00 94.12 116 ALA A N 1
ATOM 884 C CA . ALA A 1 116 ? 17.292 0.342 -19.852 1.00 94.12 116 ALA A CA 1
ATOM 885 C C . ALA A 1 116 ? 18.485 -0.505 -19.414 1.00 94.12 116 ALA A C 1
ATOM 887 O O . ALA A 1 116 ? 19.503 0.011 -18.940 1.00 94.12 116 ALA A O 1
ATOM 888 N N . PHE A 1 117 ? 18.355 -1.815 -19.600 1.00 92.75 117 PHE A N 1
ATOM 889 C CA . PHE A 1 117 ? 19.366 -2.793 -19.229 1.00 92.75 117 PHE A CA 1
ATOM 890 C C . PHE A 1 117 ? 19.833 -3.555 -20.468 1.00 92.75 117 PHE A C 1
ATOM 892 O O . PHE A 1 117 ? 19.014 -4.112 -21.195 1.00 92.75 117 PHE A O 1
ATOM 899 N N . ILE A 1 118 ? 21.147 -3.625 -20.678 1.00 89.56 118 ILE A N 1
ATOM 900 C CA . ILE A 1 118 ? 21.777 -4.434 -21.727 1.00 89.56 118 ILE A CA 1
ATOM 901 C C . ILE A 1 118 ? 22.459 -5.612 -21.037 1.00 89.56 118 ILE A C 1
ATOM 903 O O . ILE A 1 118 ? 23.348 -5.428 -20.205 1.00 89.56 118 ILE A O 1
ATOM 907 N N . ILE A 1 119 ? 21.998 -6.832 -21.335 1.00 88.94 119 ILE A N 1
ATOM 908 C CA . ILE A 1 119 ? 22.519 -8.081 -20.744 1.00 88.94 119 ILE A CA 1
ATOM 909 C C . ILE A 1 119 ? 22.545 -7.985 -19.199 1.00 88.94 119 ILE A C 1
ATOM 911 O O . ILE A 1 119 ? 23.530 -8.283 -18.525 1.00 88.94 119 ILE A O 1
ATOM 915 N N . GLY A 1 120 ? 21.452 -7.474 -18.624 1.00 89.50 120 GLY A N 1
ATOM 916 C CA . GLY A 1 120 ? 21.279 -7.318 -17.176 1.00 89.50 120 GLY A CA 1
ATOM 917 C C . GLY A 1 120 ? 22.062 -6.171 -16.521 1.00 89.50 120 GLY A C 1
ATOM 918 O O . GLY A 1 120 ? 21.896 -5.952 -15.323 1.00 89.50 120 GLY A O 1
ATOM 919 N N . LYS A 1 121 ? 22.882 -5.410 -17.259 1.00 92.31 121 LYS A N 1
ATOM 920 C CA . LYS A 1 121 ? 23.587 -4.223 -16.741 1.00 92.31 121 LYS A CA 1
ATOM 921 C C . LYS A 1 121 ? 22.847 -2.947 -17.122 1.00 92.31 121 LYS A C 1
ATOM 923 O O . LYS A 1 121 ? 22.409 -2.817 -18.259 1.00 92.31 121 LYS A O 1
ATOM 928 N N . LEU A 1 122 ? 22.726 -2.000 -16.189 1.00 92.69 122 LEU A N 1
ATOM 929 C CA . LEU A 1 122 ? 22.117 -0.696 -16.462 1.00 92.69 122 LEU A CA 1
ATOM 930 C C . LEU A 1 122 ? 22.950 0.044 -17.516 1.00 92.69 122 LEU A C 1
ATOM 932 O O . LEU A 1 122 ? 24.113 0.358 -17.270 1.00 92.69 122 LEU A O 1
ATOM 936 N N . ALA A 1 123 ? 22.342 0.311 -18.668 1.00 92.81 123 ALA A N 1
ATOM 937 C CA . ALA A 1 123 ? 22.962 1.045 -19.767 1.00 92.81 123 ALA A CA 1
ATOM 938 C C . ALA A 1 123 ? 22.567 2.528 -19.751 1.00 92.81 123 ALA A C 1
ATOM 940 O O . ALA A 1 123 ? 23.358 3.382 -20.137 1.00 92.81 123 ALA A O 1
ATOM 941 N N . GLY A 1 124 ? 21.370 2.849 -19.249 1.00 91.56 124 GLY A N 1
ATOM 942 C CA . GLY A 1 124 ? 20.918 4.226 -19.084 1.00 91.56 124 GLY A CA 1
ATOM 943 C C . GLY A 1 124 ? 19.545 4.328 -18.430 1.00 91.56 124 GLY A C 1
ATOM 944 O O . GLY A 1 124 ? 18.842 3.332 -18.247 1.00 91.56 124 GLY A O 1
ATOM 945 N N . ASN A 1 125 ? 19.177 5.543 -18.038 1.00 93.44 125 ASN A N 1
ATOM 946 C CA . ASN A 1 125 ? 17.867 5.857 -17.480 1.00 93.44 125 ASN A CA 1
ATOM 947 C C . ASN A 1 125 ? 17.477 7.298 -17.811 1.00 93.44 125 ASN A C 1
ATOM 949 O O . ASN A 1 125 ? 18.342 8.154 -18.000 1.00 93.44 125 ASN A O 1
ATOM 953 N N . GLN A 1 126 ? 16.175 7.556 -17.857 1.00 95.31 126 GLN A N 1
ATOM 954 C CA . GLN A 1 126 ? 15.630 8.900 -18.003 1.00 95.31 126 GLN A CA 1
ATOM 955 C C . GLN A 1 126 ? 14.265 8.983 -17.323 1.00 95.31 126 GLN A C 1
ATOM 957 O O . GLN A 1 126 ? 13.510 8.014 -17.319 1.00 95.31 126 GLN A O 1
ATOM 962 N N . ALA A 1 127 ? 13.933 10.148 -16.773 1.00 95.31 127 ALA A N 1
ATOM 963 C CA . ALA A 1 127 ? 12.625 10.426 -16.195 1.00 95.31 127 ALA A CA 1
ATOM 964 C C . ALA A 1 127 ? 12.088 11.773 -16.687 1.00 95.31 127 ALA A C 1
ATOM 966 O O . ALA A 1 127 ? 12.833 12.745 -16.835 1.00 95.31 127 ALA A O 1
ATOM 967 N N . GLY A 1 128 ? 10.789 11.800 -16.967 1.00 92.19 128 GLY A N 1
ATOM 968 C CA . GLY A 1 128 ? 10.049 12.996 -17.332 1.00 92.19 128 GLY A CA 1
ATOM 969 C C . GLY A 1 128 ? 9.554 13.758 -16.104 1.00 92.19 128 GLY A C 1
ATOM 970 O O . GLY A 1 128 ? 9.824 13.405 -14.957 1.00 92.19 128 GLY A O 1
ATOM 971 N N . ASN A 1 129 ? 8.788 14.817 -16.348 1.00 92.44 129 ASN A N 1
ATOM 972 C CA . ASN A 1 129 ? 8.080 15.565 -15.309 1.00 92.44 129 ASN A CA 1
ATOM 973 C C . ASN A 1 129 ? 6.626 15.841 -15.722 1.00 92.44 129 ASN A C 1
ATOM 975 O O . ASN A 1 129 ? 6.210 15.500 -16.829 1.00 92.44 129 ASN A O 1
ATOM 979 N N . SER A 1 130 ? 5.860 16.497 -14.847 1.00 90.62 130 SER A N 1
ATOM 980 C CA . SER A 1 130 ? 4.428 16.770 -15.044 1.00 90.62 130 SER A CA 1
ATOM 981 C C . SER A 1 130 ? 4.086 17.581 -16.301 1.00 90.62 130 SER A C 1
ATOM 983 O O . SER A 1 130 ? 2.953 17.516 -16.765 1.00 90.62 130 SER A O 1
ATOM 985 N N . GLY A 1 131 ? 5.036 18.333 -16.869 1.00 90.69 131 GLY A N 1
ATOM 986 C CA . GLY A 1 131 ? 4.848 19.073 -18.122 1.00 90.69 131 GLY A CA 1
ATOM 987 C C . GLY A 1 131 ? 5.461 18.397 -19.352 1.00 90.69 131 GLY A C 1
ATOM 988 O O . GLY A 1 131 ? 5.134 18.770 -20.478 1.00 90.69 131 GLY A O 1
ATOM 989 N N . LYS A 1 132 ? 6.368 17.431 -19.161 1.00 91.12 132 LYS A N 1
ATOM 990 C CA . LYS A 1 132 ? 7.107 16.729 -20.222 1.00 91.12 132 LYS A CA 1
ATOM 991 C C . LYS A 1 132 ? 7.370 15.281 -19.803 1.00 91.12 132 LYS A C 1
ATOM 993 O O . LYS A 1 132 ? 8.440 14.964 -19.289 1.00 91.12 132 LYS A O 1
ATOM 998 N N . ALA A 1 133 ? 6.375 14.421 -20.009 1.00 92.50 133 ALA A N 1
ATOM 999 C CA . ALA A 1 133 ? 6.450 13.005 -19.650 1.00 92.50 133 ALA A CA 1
ATOM 1000 C C . ALA A 1 133 ? 7.216 12.157 -20.678 1.00 92.50 133 ALA A C 1
ATOM 1002 O O . ALA A 1 133 ? 7.894 11.217 -20.285 1.00 92.50 133 ALA A O 1
ATOM 1003 N N . LYS A 1 134 ? 7.128 12.502 -21.971 1.00 94.38 134 LYS A N 1
ATOM 1004 C CA . LYS A 1 134 ? 7.746 11.736 -23.062 1.00 94.38 134 LYS A CA 1
ATOM 1005 C C . LYS A 1 134 ? 9.269 11.695 -22.941 1.00 94.38 134 LYS A C 1
ATOM 1007 O O . LYS A 1 134 ? 9.898 12.716 -22.654 1.00 94.38 134 LYS A O 1
ATOM 1012 N N . LEU A 1 135 ? 9.841 10.530 -23.218 1.00 94.12 135 LEU A N 1
ATOM 1013 C CA . LEU A 1 135 ? 11.266 10.240 -23.122 1.00 94.12 135 LEU A CA 1
ATOM 1014 C C . LEU A 1 135 ? 11.776 9.713 -24.457 1.00 94.12 135 LEU A C 1
ATOM 1016 O O . LEU A 1 135 ? 11.106 8.910 -25.097 1.00 94.12 135 LEU A O 1
ATOM 1020 N N . ASN A 1 136 ? 12.979 10.138 -24.825 1.00 93.31 136 ASN A N 1
ATOM 1021 C CA . ASN A 1 136 ? 13.738 9.589 -25.940 1.00 93.31 136 ASN A CA 1
ATOM 1022 C C . ASN A 1 136 ? 15.129 9.272 -25.397 1.00 93.31 136 ASN A C 1
ATOM 1024 O O . ASN A 1 136 ? 15.787 10.179 -24.884 1.00 93.31 136 ASN A O 1
ATOM 1028 N N . VAL A 1 137 ? 15.535 8.008 -25.451 1.00 91.44 137 VAL A N 1
ATOM 1029 C CA . VAL A 1 137 ? 16.797 7.527 -24.885 1.00 91.44 137 VAL A CA 1
ATOM 1030 C C . VAL A 1 137 ? 17.594 6.832 -25.977 1.00 91.44 137 VAL A C 1
ATOM 1032 O O . VAL A 1 137 ? 17.104 5.898 -26.601 1.00 91.44 137 VAL A O 1
ATOM 1035 N N . GLU A 1 1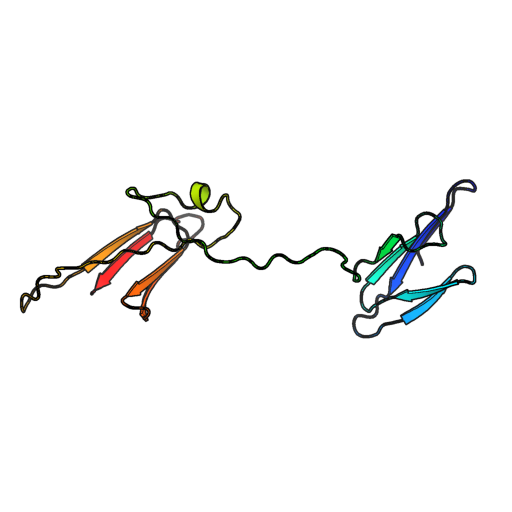38 ? 18.833 7.272 -26.167 1.00 91.31 138 GLU A N 1
ATOM 1036 C CA . GLU A 1 138 ? 19.797 6.657 -27.077 1.00 91.31 138 GLU A CA 1
ATOM 1037 C C . GLU A 1 138 ? 20.884 5.956 -26.261 1.00 91.31 138 GLU A C 1
ATOM 1039 O O . GLU A 1 138 ? 21.518 6.565 -25.395 1.00 91.31 138 GLU A O 1
ATOM 1044 N N . LEU A 1 139 ? 21.098 4.667 -26.519 1.00 86.50 139 LEU A N 1
ATOM 1045 C CA . LEU A 1 139 ? 22.079 3.846 -25.810 1.00 86.50 139 LEU A CA 1
ATOM 1046 C C . LEU A 1 139 ? 23.036 3.216 -26.807 1.00 86.50 139 LEU A C 1
ATOM 1048 O O . LEU A 1 139 ? 22.607 2.618 -27.789 1.00 86.50 139 LEU A O 1
ATOM 1052 N N . GLN A 1 140 ? 24.331 3.316 -26.533 1.00 82.50 140 GLN A N 1
ATOM 1053 C CA . GLN A 1 140 ? 25.343 2.602 -27.305 1.00 82.50 140 GLN A CA 1
ATOM 1054 C C . GLN A 1 140 ? 25.348 1.136 -26.862 1.00 82.50 140 GLN A C 1
ATOM 1056 O O . GLN A 1 140 ? 25.414 0.862 -25.659 1.00 82.50 140 GLN A O 1
ATOM 1061 N N . VAL A 1 141 ? 25.225 0.225 -27.830 1.00 74.75 141 VAL A N 1
ATOM 1062 C CA . VAL A 1 141 ? 25.152 -1.232 -27.620 1.00 74.75 141 VAL A CA 1
ATOM 1063 C C . VAL A 1 141 ? 26.449 -1.892 -28.052 1.00 74.75 141 VAL A C 1
ATOM 1065 O O . VAL A 1 141 ? 26.957 -1.513 -29.131 1.00 74.75 141 VAL A O 1
#

pLDDT: mean 89.85, std 8.36, range [60.28, 98.44]

Sequence (141 aa):
AAVYNTGSVCAAFLANVDTKSDKTVNFSGNSYHLPAWSVSILPDCKNVVLNTAKINSASAISSFVTERSKEDIEQIYTTADRSDYLWYTLSVVDLKDDPGSQTVLHIESLGHSLHAFIIGKLAGNQAGNSGKAKLNVELQV

Solvent-accessible surface area (backbone atoms only — not comparable to full-atom values): 9412 Å² total; per-residue (Å²): 115,52,77,49,71,76,90,85,53,34,34,29,38,46,68,30,84,43,80,82,51,66,45,75,45,78,53,94,92,42,79,46,82,32,51,37,58,20,41,36,36,13,77,66,57,76,54,74,81,46,38,78,71,64,77,88,69,86,82,82,82,88,73,92,78,92,80,91,71,97,62,95,75,58,64,59,78,72,42,68,74,76,48,99,73,82,86,88,85,85,86,87,83,86,80,83,89,49,97,86,68,81,51,66,49,77,44,80,42,83,44,57,63,49,78,43,63,58,94,85,39,83,71,48,71,54,69,43,48,100,90,47,31,59,43,76,46,79,37,85,103

Foldseek 3Di:
DDWDDPPVWIKDKDFAQAQPDWDWDAFPNDIDIAGHGKIFIDRRSPDGPDIPPDDPDDDDDDDDDDDDDPDDDDDCVVCVPVDPDDDDDDDDDDDDPDPPDWDKDKDKDQAAKDFDDDVNHTQDIDGHDPVGGIDIDIGTD

Mean predicted aligned error: 10.32 Å

InterPro domains:
  IPR001944 Glycoside hydrolase, family 35 [PTHR23421] (2-130)
  IPR008979 Galactose-binding-like domain superfamily [SSF49785] (39-126)
  IPR041392 Beta-galactosidase, beta-sandwich domain [PF17834] (3-55)

Organism: Trifolium pratense (NCBI:txid57577)

Radius of gyration: 28.02 Å; Cα contacts (8 Å, |Δi|>4): 195; chains: 1; bounding box: 66×32×73 Å